Protein AF-A0A6P6Y2E6-F1 (afdb_monomer_lite)

InterPro domains:
  IPR012674 Calycin [G3DSA:2.40.128.20] (79-135)
  IPR012674 Calycin [SSF50814] (82-135)

Sequence (135 aa):
MASSKLKTFSFILYGVVTFLLLCAVLVLIFKDDKSNCPKPKLSSAELSNLLEENVINDTLTVSSSEPIGNNKNPSEPVKDYNFVGEYELVSSDNFDEFLTELGIGYFTRLAATAASSRYYITKDGDSYTLKTVST

Secondary structure (DSSP, 8-state):
--HHHHHHHHHHHHHHHHHHHHHHHHHHHH---TT-----S--HHHHHHHHHSS-SS------S---------S-S--------EEEE----SSHHHHHHHTT--HHHHHHHHH--EEEEEEEETTEEEEEEEE-

pLDDT: mean 72.94, std 20.26, range [30.53, 97.38]

Radius of gyration: 27.03 Å; chains: 1; bounding box: 39×45×93 Å

Foldseek 3Di:
DPPPVVVVVVVVVVVVVVVVVVVVVVCVVVPDDPPDQPPQPPDPVVVVVVVVVPPPDDDPDPDPDDDDDDDDDDDDPPDDDDPADKDWCPDDPCQLVVCVSSVNDPVVSVVVRPWIKMWGWDDDPPDIDIDIDID

Structure (mmCIF, N/CA/C/O backbone):
data_AF-A0A6P6Y2E6-F1
#
_entry.id   AF-A0A6P6Y2E6-F1
#
loop_
_atom_site.group_PDB
_atom_site.id
_atom_site.type_symbol
_atom_site.label_atom_id
_atom_site.label_alt_id
_atom_site.label_comp_id
_atom_site.label_asym_id
_atom_site.label_entity_id
_atom_site.label_seq_id
_atom_site.pdbx_PDB_ins_code
_atom_site.Cartn_x
_atom_site.Cartn_y
_atom_site.Cartn_z
_atom_site.occupancy
_atom_site.B_iso_or_equiv
_atom_site.auth_seq_id
_atom_site.auth_comp_id
_atom_site.auth_asym_id
_atom_site.auth_atom_id
_atom_site.pdbx_PDB_model_num
ATOM 1 N N . MET A 1 1 ? -8.295 -22.455 54.206 1.00 53.97 1 MET A N 1
ATOM 2 C CA . MET A 1 1 ? -7.562 -22.292 52.926 1.00 53.97 1 MET A CA 1
ATOM 3 C C . MET A 1 1 ? -8.479 -22.549 51.714 1.00 53.97 1 MET A C 1
ATOM 5 O O . MET A 1 1 ? -8.199 -23.434 50.923 1.00 53.97 1 MET A O 1
ATOM 9 N N . ALA A 1 2 ? -9.582 -21.802 51.549 1.00 58.66 2 ALA A N 1
ATOM 10 C CA . ALA A 1 2 ? -10.562 -22.055 50.470 1.00 58.66 2 ALA A CA 1
ATOM 11 C C . ALA A 1 2 ? -10.892 -20.823 49.596 1.00 58.66 2 ALA A C 1
ATOM 13 O O . ALA A 1 2 ? -11.544 -20.950 48.568 1.00 58.66 2 ALA A O 1
ATOM 14 N N . SER A 1 3 ? -10.421 -19.626 49.966 1.00 60.75 3 SER A N 1
ATOM 15 C CA . SER A 1 3 ? -10.824 -18.365 49.318 1.00 60.75 3 SER A CA 1
ATOM 16 C C . SER A 1 3 ? -10.003 -17.999 48.067 1.00 60.75 3 SER A C 1
ATOM 18 O O . SER A 1 3 ? -10.517 -17.338 47.166 1.00 60.75 3 SER A O 1
ATOM 20 N N . SER A 1 4 ? -8.748 -18.450 47.958 1.00 60.00 4 SER A N 1
ATOM 21 C CA . SER A 1 4 ? -7.866 -18.070 46.841 1.00 60.00 4 SER A CA 1
ATOM 22 C C . SER A 1 4 ? -8.226 -18.759 45.521 1.00 60.00 4 SER A C 1
ATOM 24 O O . SER A 1 4 ? -8.182 -18.123 44.473 1.00 60.00 4 SER A O 1
ATOM 26 N N . LYS A 1 5 ? -8.656 -20.028 45.564 1.00 58.94 5 LYS A N 1
ATOM 27 C CA . LYS A 1 5 ? -9.009 -20.812 44.365 1.00 58.94 5 LYS A CA 1
ATOM 28 C C . LYS A 1 5 ? -10.236 -20.259 43.630 1.00 58.94 5 LYS A C 1
ATOM 30 O O . LYS A 1 5 ? -10.275 -20.310 42.405 1.00 58.94 5 LYS A O 1
ATOM 35 N N . LEU A 1 6 ? -11.192 -19.675 44.357 1.00 59.44 6 LEU A N 1
ATOM 36 C CA . LEU A 1 6 ? -12.414 -19.109 43.778 1.00 59.44 6 LEU A CA 1
ATOM 37 C C . LEU A 1 6 ? -12.157 -17.772 43.058 1.00 59.44 6 LEU A C 1
ATOM 39 O O . LEU A 1 6 ? -12.732 -17.519 42.002 1.00 59.44 6 LEU A O 1
ATOM 43 N N . LYS A 1 7 ? -11.236 -16.943 43.579 1.00 64.81 7 LYS A N 1
ATOM 44 C CA . LYS A 1 7 ? -10.819 -15.700 42.906 1.00 64.81 7 LYS A CA 1
ATOM 45 C C . LYS A 1 7 ? -10.082 -15.996 41.602 1.00 64.81 7 LYS A C 1
ATOM 47 O O . LYS A 1 7 ? -10.410 -15.402 40.583 1.00 64.81 7 LYS A O 1
ATOM 52 N N . THR A 1 8 ? -9.154 -16.953 41.605 1.00 66.19 8 THR A N 1
ATOM 53 C CA . THR A 1 8 ? -8.418 -17.346 40.392 1.00 66.19 8 THR A CA 1
ATOM 54 C C . THR A 1 8 ? -9.349 -17.889 39.304 1.00 66.19 8 THR A C 1
ATOM 56 O O . THR A 1 8 ? -9.188 -17.527 38.144 1.00 66.19 8 THR A O 1
ATOM 59 N N . PHE A 1 9 ? -10.368 -18.675 39.667 1.00 65.88 9 PHE A N 1
ATOM 60 C CA . PHE A 1 9 ? -11.377 -19.149 38.712 1.00 65.88 9 PHE A CA 1
ATOM 61 C C . PHE A 1 9 ? -12.204 -18.012 38.101 1.00 65.88 9 PHE A C 1
ATOM 63 O O . PHE A 1 9 ? -12.460 -18.029 36.902 1.00 65.88 9 PHE A O 1
ATOM 70 N N . SER A 1 10 ? -12.574 -17.006 38.900 1.00 73.19 10 SER A N 1
ATOM 71 C CA . SER A 1 10 ? -13.307 -15.834 38.409 1.00 73.19 10 SER A CA 1
ATOM 72 C C . SER A 1 10 ? -12.472 -14.994 37.436 1.00 73.19 10 SER A C 1
ATOM 74 O O . SER A 1 10 ? -12.968 -14.624 36.377 1.00 73.19 10 SER A O 1
ATOM 76 N N . PHE A 1 11 ? -11.184 -14.766 37.728 1.00 74.88 11 PHE A N 1
ATOM 77 C CA . PHE A 1 11 ? -10.279 -14.043 36.822 1.00 74.88 11 PHE A CA 1
ATOM 78 C C . PHE A 1 11 ? -10.055 -14.779 35.499 1.00 74.88 11 PHE A C 1
ATOM 80 O O . PHE A 1 11 ? -10.044 -14.147 34.445 1.00 74.88 11 PHE A O 1
ATOM 87 N N . ILE A 1 12 ? -9.909 -16.105 35.543 1.00 79.12 12 ILE A N 1
ATOM 88 C CA . ILE A 1 12 ? -9.757 -16.922 34.334 1.00 79.12 12 ILE A CA 1
ATOM 89 C C . ILE A 1 12 ? -11.054 -16.906 33.522 1.00 79.12 12 ILE A C 1
ATOM 91 O O . ILE A 1 12 ? -11.007 -16.711 32.313 1.00 79.12 12 ILE A O 1
ATOM 95 N N . LEU A 1 13 ? -12.214 -17.047 34.170 1.00 80.94 13 LEU A N 1
ATOM 96 C CA . LEU A 1 13 ? -13.502 -17.032 33.479 1.00 80.94 13 LEU A CA 1
ATOM 97 C C . LEU A 1 13 ? -13.788 -15.665 32.846 1.00 80.94 13 LEU A C 1
ATOM 99 O O . LEU A 1 13 ? -14.154 -15.610 31.677 1.00 80.94 13 LEU A O 1
ATOM 103 N N . TYR A 1 14 ? -13.552 -14.567 33.572 1.00 83.19 14 TYR A N 1
ATOM 104 C CA . TYR A 1 14 ? -13.679 -13.219 33.016 1.00 83.19 14 TYR A CA 1
ATOM 105 C C . TYR A 1 14 ? -12.699 -12.989 31.870 1.00 83.19 14 TYR A C 1
ATOM 107 O O . TYR A 1 14 ? -13.117 -12.475 30.844 1.00 83.19 14 TYR A O 1
ATOM 115 N N . GLY A 1 15 ? -11.436 -13.398 32.017 1.00 85.19 15 GLY A N 1
ATOM 116 C CA . GLY A 1 15 ? -10.417 -13.241 30.978 1.00 85.19 15 GLY A CA 1
ATOM 117 C C . GLY A 1 15 ? -10.737 -14.018 29.702 1.00 85.19 15 GLY A C 1
ATOM 118 O O . GLY A 1 15 ? -10.587 -13.492 28.604 1.00 85.19 15 GLY A O 1
ATOM 119 N N . VAL A 1 16 ? -11.229 -15.253 29.829 1.00 86.56 16 VAL A N 1
ATOM 120 C CA . VAL A 1 16 ? -11.636 -16.057 28.669 1.00 86.56 16 VAL A CA 1
ATOM 121 C C . VAL A 1 16 ? -12.872 -15.454 28.010 1.00 86.56 16 VAL A C 1
ATOM 123 O O . VAL A 1 16 ? -12.894 -15.333 26.791 1.00 86.56 16 VAL A O 1
ATOM 126 N N . VAL A 1 17 ? -13.872 -15.024 28.786 1.00 87.56 17 VAL A N 1
ATOM 127 C CA . VAL A 1 17 ? -15.104 -14.421 28.251 1.00 87.56 17 VAL A CA 1
ATOM 128 C C . VAL A 1 17 ? -14.825 -13.080 27.574 1.00 87.56 17 VAL A C 1
ATOM 130 O O . VAL A 1 17 ? -15.345 -12.844 26.487 1.00 87.56 17 VAL A O 1
ATOM 133 N N . THR A 1 18 ? -13.987 -12.218 28.155 1.00 84.94 18 THR A N 1
ATOM 134 C CA . THR A 1 18 ? -13.620 -10.933 27.542 1.00 84.94 18 THR A CA 1
ATOM 135 C C . THR A 1 18 ? -12.778 -11.120 26.289 1.00 84.94 18 THR A C 1
ATOM 137 O O . THR A 1 18 ? -13.015 -10.423 25.307 1.00 84.94 18 THR A O 1
ATOM 140 N N . PHE A 1 19 ? -11.852 -12.082 26.275 1.00 86.12 19 PHE A N 1
ATOM 141 C CA . PHE A 1 19 ? -11.080 -12.414 25.079 1.00 86.12 19 PHE A CA 1
ATOM 142 C C . PHE A 1 19 ? -11.979 -12.960 23.957 1.00 86.12 19 PHE A C 1
ATOM 144 O O . PHE A 1 19 ? -11.870 -12.519 22.816 1.00 86.12 19 PHE A O 1
ATOM 151 N N . LEU A 1 20 ? -12.931 -13.843 24.282 1.00 84.75 20 LEU A N 1
ATOM 152 C CA . LEU A 1 20 ? -13.911 -14.369 23.322 1.00 84.75 20 LEU A CA 1
ATOM 153 C C . LEU A 1 20 ? -14.812 -13.264 22.754 1.00 84.75 20 LEU A C 1
ATOM 155 O O . LEU A 1 20 ? -15.063 -13.234 21.550 1.00 84.75 20 LEU A O 1
ATOM 159 N N . LEU A 1 21 ? -15.262 -12.335 23.603 1.00 84.81 21 LEU A N 1
ATOM 160 C CA . LEU A 1 21 ? -16.055 -11.175 23.190 1.00 84.81 21 LEU A CA 1
ATOM 161 C C . LEU A 1 21 ? -15.252 -10.225 22.301 1.00 84.81 21 LEU A C 1
ATOM 163 O O . LEU A 1 21 ? -15.764 -9.784 21.278 1.00 84.81 21 LEU A O 1
ATOM 167 N N . LEU A 1 22 ? -13.992 -9.952 22.645 1.00 87.06 22 LEU A N 1
ATOM 168 C CA . LEU A 1 22 ? -13.103 -9.126 21.830 1.00 87.06 22 LEU A CA 1
ATOM 169 C C . LEU A 1 22 ? -12.885 -9.756 20.449 1.00 87.06 22 LEU A C 1
ATOM 171 O O . LEU A 1 22 ? -13.028 -9.074 19.438 1.00 87.06 22 LEU A O 1
ATOM 175 N N . CYS A 1 23 ? -12.611 -11.062 20.389 1.00 81.44 23 CYS A N 1
ATOM 176 C CA . CYS A 1 23 ? -12.477 -11.785 19.126 1.00 81.44 23 CYS A CA 1
ATOM 177 C C . CYS A 1 23 ? -13.772 -11.757 18.305 1.00 81.44 23 CYS A C 1
ATOM 179 O O . CYS A 1 23 ? -13.713 -11.524 17.101 1.00 81.44 23 CYS A O 1
ATOM 181 N N . ALA A 1 24 ? -14.938 -11.951 18.930 1.00 83.19 24 ALA A N 1
ATOM 182 C CA . ALA A 1 24 ? -16.224 -11.870 18.240 1.00 83.19 24 ALA A CA 1
ATOM 183 C C . ALA A 1 24 ? -16.481 -10.463 17.675 1.00 83.19 24 ALA A C 1
ATOM 185 O O . ALA A 1 24 ? -16.905 -10.339 16.530 1.00 83.19 24 ALA A O 1
ATOM 186 N N . VAL A 1 25 ? -16.164 -9.410 18.434 1.00 82.75 25 VAL A N 1
ATOM 187 C CA . VAL A 1 25 ? -16.275 -8.015 17.981 1.00 82.75 25 VAL A CA 1
ATOM 188 C C . VAL A 1 25 ? -15.319 -7.736 16.820 1.00 82.75 25 VAL A C 1
ATOM 190 O O . VAL A 1 25 ? -15.749 -7.171 15.822 1.00 82.75 25 VAL A O 1
ATOM 193 N N . LEU A 1 26 ? -14.066 -8.198 16.879 1.00 77.44 26 LEU A N 1
ATOM 194 C CA . LEU A 1 26 ? -13.123 -8.062 15.763 1.00 77.44 26 LEU A CA 1
ATOM 195 C C . LEU A 1 26 ? -13.613 -8.799 14.509 1.00 77.44 26 LEU A C 1
ATOM 197 O O . LEU A 1 26 ? -13.580 -8.236 13.420 1.00 77.44 26 LEU A O 1
ATOM 201 N N . VAL A 1 27 ? -14.128 -10.025 14.645 1.00 74.81 27 VAL A N 1
ATOM 202 C CA . VAL A 1 27 ? -14.697 -10.779 13.514 1.00 74.81 27 VAL A CA 1
ATOM 203 C C . VAL A 1 27 ? -15.922 -10.078 12.929 1.00 74.81 27 VAL A C 1
ATOM 205 O O . VAL A 1 27 ? -16.116 -10.136 11.721 1.00 74.81 27 VAL A O 1
ATOM 208 N N . LEU A 1 28 ? -16.742 -9.412 13.745 1.00 70.81 28 LEU A N 1
ATOM 209 C CA . LEU A 1 28 ? -17.875 -8.624 13.257 1.00 70.81 28 LEU A CA 1
ATOM 210 C C . LEU A 1 28 ? -17.426 -7.330 12.563 1.00 70.81 28 LEU A C 1
ATOM 212 O O . LEU A 1 28 ? -18.013 -6.983 11.549 1.00 70.81 28 LEU A O 1
ATOM 216 N N . ILE A 1 29 ? -16.366 -6.671 13.046 1.00 69.88 29 ILE A N 1
ATOM 217 C CA . ILE A 1 29 ? -15.796 -5.457 12.431 1.00 69.88 29 ILE A CA 1
ATOM 218 C C . ILE A 1 29 ? -15.111 -5.766 11.090 1.00 69.88 29 ILE A C 1
ATOM 220 O O . ILE A 1 29 ? -15.229 -4.996 10.145 1.00 69.88 29 ILE A O 1
ATOM 224 N N . PHE A 1 30 ? -14.385 -6.884 10.985 1.00 64.44 30 PHE A N 1
ATOM 225 C CA . PHE A 1 30 ? -13.694 -7.265 9.745 1.00 64.44 30 PHE A CA 1
ATOM 226 C C . PHE A 1 30 ? -14.584 -8.010 8.748 1.00 64.44 30 PHE A C 1
ATOM 228 O O . PHE A 1 30 ? -14.180 -8.210 7.602 1.00 64.44 30 PHE A O 1
ATOM 235 N N . LYS A 1 31 ? -15.788 -8.425 9.155 1.00 61.94 31 LYS A N 1
ATOM 236 C CA . LYS A 1 31 ? -16.774 -9.050 8.268 1.00 61.94 31 LYS A CA 1
ATOM 237 C C . LYS A 1 31 ? -17.707 -8.003 7.671 1.00 61.94 31 LYS A C 1
ATOM 239 O O . LYS A 1 31 ? -18.920 -8.180 7.664 1.00 61.94 31 LYS A O 1
ATOM 244 N N . ASP A 1 32 ? -17.096 -6.940 7.167 1.00 56.19 32 ASP A N 1
ATOM 245 C CA . ASP A 1 32 ? -17.762 -5.932 6.365 1.00 56.19 32 ASP A CA 1
ATOM 246 C C . ASP A 1 32 ? -17.454 -6.118 4.875 1.00 56.19 32 ASP A C 1
ATOM 248 O O . ASP A 1 32 ? -16.473 -6.736 4.451 1.00 56.19 32 ASP A O 1
ATOM 252 N N . ASP A 1 33 ? -18.416 -5.651 4.102 1.00 52.28 33 ASP A N 1
ATOM 253 C CA . ASP A 1 33 ? -18.923 -6.230 2.872 1.00 52.28 33 ASP A CA 1
ATOM 254 C C . ASP A 1 33 ? -17.974 -6.146 1.659 1.00 52.28 33 ASP A C 1
ATOM 256 O O . ASP A 1 33 ? -17.570 -5.071 1.218 1.00 52.28 33 ASP A O 1
ATOM 260 N N . LYS A 1 34 ? -17.711 -7.291 1.012 1.00 49.12 34 LYS A N 1
ATOM 261 C CA . LYS A 1 34 ? -17.107 -7.355 -0.337 1.00 49.12 34 LYS A CA 1
ATOM 262 C C . LYS A 1 34 ? -18.009 -6.720 -1.415 1.00 49.12 34 LYS A C 1
ATOM 264 O O . LYS A 1 34 ? -17.578 -6.631 -2.563 1.00 49.12 34 LYS A O 1
ATOM 269 N N . SER A 1 35 ? -19.251 -6.336 -1.097 1.00 51.31 35 SER A N 1
ATOM 270 C CA . SER A 1 35 ? -20.255 -5.919 -2.087 1.00 51.31 35 SER A CA 1
ATOM 271 C C . SER A 1 35 ? -20.368 -4.414 -2.330 1.00 51.31 35 SER A C 1
ATOM 273 O O . SER A 1 35 ? -21.024 -4.021 -3.296 1.00 51.31 35 SER A O 1
ATOM 275 N N . ASN A 1 36 ? -19.709 -3.564 -1.541 1.00 52.28 36 ASN A N 1
ATOM 276 C CA . ASN A 1 36 ? -19.755 -2.123 -1.771 1.00 52.28 36 ASN A CA 1
ATOM 277 C C . ASN A 1 36 ? -18.348 -1.543 -1.837 1.00 52.28 36 ASN A C 1
ATOM 279 O O . ASN A 1 36 ? -17.915 -0.823 -0.946 1.00 52.28 36 ASN A O 1
ATOM 283 N N . CYS A 1 37 ? -17.628 -1.854 -2.920 1.00 49.16 37 CYS A N 1
ATOM 284 C CA . CYS A 1 37 ? -16.603 -0.935 -3.396 1.00 49.16 37 CYS A CA 1
ATOM 285 C C . CYS A 1 37 ? -17.325 0.384 -3.692 1.00 49.16 37 CYS A C 1
ATOM 287 O O . CYS A 1 37 ? -18.125 0.412 -4.639 1.00 49.16 37 CYS A O 1
ATOM 289 N N . PRO A 1 38 ? -17.092 1.464 -2.926 1.00 53.94 38 PRO A N 1
ATOM 290 C CA . PRO A 1 38 ? -17.576 2.763 -3.332 1.00 53.94 38 PRO A CA 1
ATOM 291 C C . PRO A 1 38 ? -16.885 3.022 -4.664 1.00 53.94 38 PRO A C 1
ATOM 293 O O . PRO A 1 38 ? -15.659 3.093 -4.746 1.00 53.94 38 PRO A O 1
ATOM 296 N N . LYS A 1 39 ? -17.668 3.043 -5.745 1.00 54.50 39 LYS A N 1
ATOM 297 C CA . LYS A 1 39 ? -17.150 3.482 -7.037 1.00 54.50 39 LYS A CA 1
ATOM 298 C C . LYS A 1 39 ? -16.571 4.866 -6.765 1.00 54.50 39 LYS A C 1
ATOM 300 O O . LYS A 1 39 ? -17.315 5.676 -6.196 1.00 54.50 39 LYS A O 1
ATOM 305 N N . PRO A 1 40 ? -15.290 5.124 -7.079 1.00 48.28 40 PRO A N 1
ATOM 306 C CA . PRO A 1 40 ? -14.718 6.439 -6.868 1.00 48.28 40 PRO A CA 1
ATOM 307 C C . PRO A 1 40 ? -15.700 7.455 -7.448 1.00 48.28 40 PRO A C 1
ATOM 309 O O . PRO A 1 40 ? -16.088 7.359 -8.612 1.00 48.28 40 PRO A O 1
ATOM 312 N N . LYS A 1 41 ? -16.160 8.392 -6.612 1.00 47.28 41 LYS A N 1
ATOM 313 C CA . LYS A 1 41 ? -16.975 9.529 -7.062 1.00 47.28 41 LYS A CA 1
ATOM 314 C C . LYS A 1 41 ? -16.161 10.505 -7.911 1.00 47.28 41 LYS A C 1
ATOM 316 O O . LYS A 1 41 ? -16.665 11.561 -8.257 1.00 47.28 41 LYS A O 1
ATOM 321 N N . LEU A 1 42 ? -14.945 10.128 -8.295 1.00 49.09 42 LEU A N 1
ATOM 322 C CA . LEU A 1 42 ? -14.253 10.730 -9.407 1.00 49.09 42 LEU A CA 1
ATOM 323 C C . LEU A 1 42 ? -14.894 10.194 -10.685 1.00 49.09 42 LEU A C 1
ATOM 325 O O . LEU A 1 42 ? -14.513 9.159 -11.238 1.00 49.09 42 LEU A O 1
ATOM 329 N N . SER A 1 43 ? -15.958 10.890 -11.087 1.00 40.69 43 SER A N 1
ATOM 330 C CA . SER A 1 43 ? -16.524 10.798 -12.422 1.00 40.69 43 SER A CA 1
ATOM 331 C C . SER A 1 43 ? -15.367 10.728 -13.408 1.00 40.69 43 SER A C 1
ATOM 333 O O . SER A 1 43 ? -14.473 11.571 -13.380 1.00 40.69 43 SER A O 1
ATOM 335 N N . SER A 1 44 ? -15.380 9.749 -14.306 1.00 47.56 44 SER A N 1
ATOM 336 C CA . SER A 1 44 ? -14.426 9.681 -15.416 1.00 47.56 44 SER A CA 1
ATOM 337 C C . SER A 1 44 ? -14.396 10.984 -16.241 1.00 47.56 44 SER A C 1
ATOM 339 O O . SER A 1 44 ? -13.465 11.186 -17.009 1.00 47.56 44 SER A O 1
ATOM 341 N N . ALA A 1 45 ? -15.383 11.873 -16.048 1.00 50.19 45 ALA A N 1
ATOM 342 C CA . ALA A 1 45 ? -15.440 13.217 -16.607 1.00 50.19 45 ALA A CA 1
ATOM 343 C C . ALA A 1 45 ? -14.590 14.280 -15.866 1.00 50.19 45 ALA A C 1
ATOM 345 O O . ALA A 1 45 ? -14.295 15.318 -16.446 1.00 50.19 45 ALA A O 1
ATOM 346 N N . GLU A 1 46 ? -14.169 14.068 -14.614 1.00 48.41 46 GLU A N 1
ATOM 347 C CA . GLU A 1 46 ? -13.241 14.992 -13.931 1.00 48.41 46 GLU A CA 1
ATOM 348 C C . GLU A 1 46 ? -11.780 14.728 -14.310 1.00 48.41 46 GLU A C 1
ATOM 350 O O . GLU A 1 46 ? -10.983 15.661 -14.329 1.00 48.41 46 GLU A O 1
ATOM 355 N N . LEU A 1 47 ? -11.435 13.505 -14.737 1.00 51.41 47 LEU A N 1
ATOM 356 C CA . LEU A 1 47 ? -10.132 13.247 -15.362 1.00 51.41 47 LEU A CA 1
ATOM 357 C C . LEU A 1 47 ? -10.006 13.922 -16.732 1.00 51.41 47 LEU A C 1
ATOM 359 O O . LEU A 1 47 ? -8.925 14.393 -17.062 1.00 51.41 47 LEU A O 1
ATOM 363 N N . SER A 1 48 ? -11.090 14.030 -17.510 1.00 49.44 48 SER A N 1
ATOM 364 C CA . SER A 1 48 ? -11.070 14.821 -18.748 1.00 49.44 48 SER A CA 1
ATOM 365 C C . SER A 1 48 ? -10.984 16.324 -18.477 1.00 49.44 48 SER A C 1
ATOM 367 O O . SER A 1 48 ? -10.290 17.017 -19.208 1.00 49.44 48 SER A O 1
ATOM 369 N N . ASN A 1 49 ? -11.587 16.821 -17.392 1.00 55.22 49 ASN A N 1
ATOM 370 C CA . ASN A 1 49 ? -11.555 18.254 -17.075 1.00 55.22 49 ASN A CA 1
ATOM 371 C C . ASN A 1 49 ? -10.238 18.706 -16.412 1.00 55.22 49 ASN A C 1
ATOM 373 O O . ASN A 1 49 ? -9.830 19.845 -16.614 1.00 55.22 49 ASN A O 1
ATOM 377 N N . LEU A 1 50 ? -9.526 17.829 -15.688 1.00 46.75 50 LEU A N 1
ATOM 378 C CA . LEU A 1 50 ? -8.146 18.104 -15.245 1.00 46.75 50 LEU A CA 1
ATOM 379 C C . LEU A 1 50 ? -7.095 17.841 -16.334 1.00 46.75 50 LEU A C 1
ATOM 381 O O . LEU A 1 50 ? -5.968 18.319 -16.224 1.00 46.75 50 LEU A O 1
ATOM 385 N N . LEU A 1 51 ? -7.459 17.116 -17.395 1.00 50.69 51 LEU A N 1
ATOM 386 C CA . LEU A 1 51 ? -6.677 17.065 -18.628 1.00 50.69 51 LEU A CA 1
ATOM 387 C C . LEU A 1 51 ? -6.941 18.280 -19.531 1.00 50.69 51 LEU A C 1
ATOM 389 O O . LEU A 1 51 ? -6.061 18.612 -20.314 1.00 50.69 51 LEU A O 1
ATOM 393 N N . GLU A 1 52 ? -8.078 18.977 -19.404 1.00 50.59 52 GLU A N 1
ATOM 394 C CA . GLU A 1 52 ? -8.422 20.138 -20.244 1.00 50.59 52 GLU A CA 1
ATOM 395 C C . GLU A 1 52 ? -7.898 21.500 -19.754 1.00 50.59 52 GLU A C 1
ATOM 397 O O . GLU A 1 52 ? -7.782 22.405 -20.578 1.00 50.59 52 GLU A O 1
ATOM 402 N N . GLU A 1 53 ? -7.466 21.659 -18.494 1.00 40.91 53 GLU A N 1
ATOM 403 C CA . GLU A 1 53 ? -6.746 22.883 -18.071 1.00 40.91 53 GLU A CA 1
ATOM 404 C C . GLU A 1 53 ? -5.214 22.802 -18.245 1.00 40.91 53 GLU A C 1
ATOM 406 O O . GLU A 1 53 ? -4.511 23.783 -18.019 1.00 40.91 53 GLU A O 1
ATOM 411 N N . ASN A 1 54 ? -4.692 21.667 -18.730 1.00 44.12 54 ASN A N 1
ATOM 412 C CA . ASN A 1 54 ? -3.289 21.522 -19.140 1.00 44.1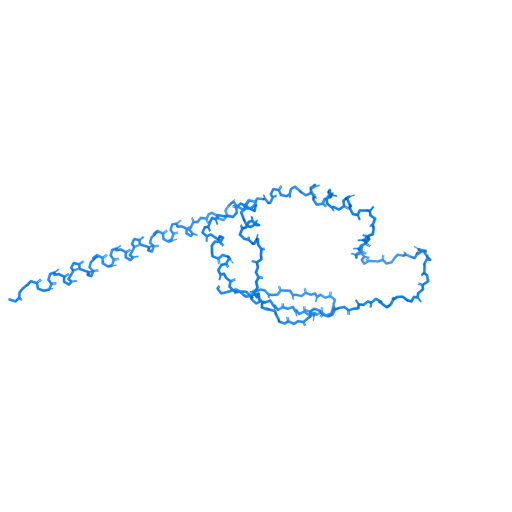2 54 ASN A CA 1
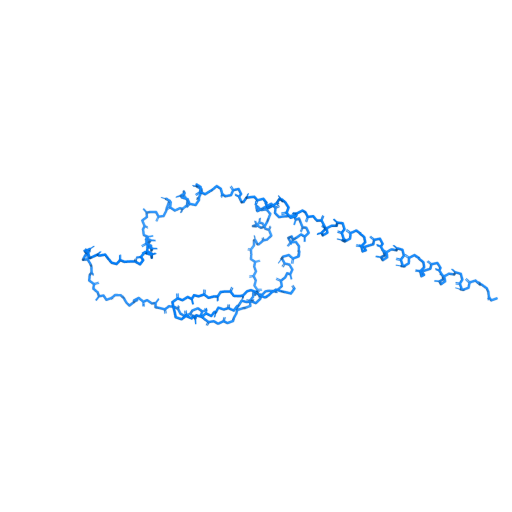ATOM 413 C C . ASN A 1 54 ? -3.124 21.132 -20.621 1.00 44.12 54 ASN A C 1
ATOM 415 O O . ASN A 1 54 ? -2.048 20.701 -21.036 1.00 44.12 54 ASN A O 1
ATOM 419 N N . VAL A 1 55 ? -4.138 21.375 -21.467 1.00 42.03 55 VAL A N 1
ATOM 420 C CA . VAL A 1 55 ? -3.978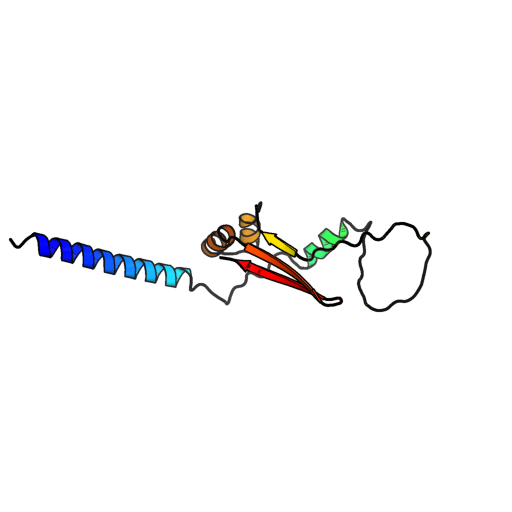 21.387 -22.937 1.00 42.03 55 VAL A CA 1
ATOM 421 C C . VAL A 1 55 ? -3.258 22.666 -23.357 1.00 42.03 55 VAL A C 1
ATOM 423 O O . VAL A 1 55 ? -3.798 23.495 -24.075 1.00 42.03 55 VAL A O 1
ATOM 426 N N . ILE A 1 56 ? -2.021 22.826 -22.904 1.00 46.47 56 ILE A N 1
ATOM 427 C CA . ILE A 1 56 ? -0.890 23.028 -23.798 1.00 46.47 56 ILE A CA 1
ATOM 428 C C . ILE A 1 56 ? 0.265 22.293 -23.104 1.00 46.47 56 ILE A C 1
ATOM 430 O O . ILE A 1 56 ? 0.672 22.698 -22.020 1.00 46.47 56 ILE A O 1
ATOM 434 N N . ASN A 1 57 ? 0.784 21.251 -23.762 1.00 48.09 57 ASN A N 1
ATOM 435 C CA . ASN A 1 57 ? 2.019 20.496 -23.483 1.00 48.09 57 ASN A CA 1
ATOM 436 C C . ASN A 1 57 ? 1.812 19.085 -22.886 1.00 48.09 57 ASN A C 1
ATOM 438 O O . ASN A 1 57 ? 1.383 18.917 -21.754 1.00 48.09 57 ASN A O 1
ATOM 442 N N . ASP A 1 58 ? 2.243 18.097 -23.678 1.00 35.50 58 ASP A N 1
ATOM 443 C CA . ASP A 1 58 ? 2.501 16.686 -23.348 1.00 35.50 58 ASP A CA 1
ATOM 444 C C . ASP A 1 58 ? 1.371 15.661 -23.527 1.00 35.50 58 ASP A C 1
ATOM 446 O O . ASP A 1 58 ? 1.002 14.879 -22.653 1.00 35.50 58 ASP A O 1
ATOM 450 N N . THR A 1 59 ? 0.933 15.556 -24.782 1.00 34.50 59 THR A N 1
ATOM 451 C CA . THR A 1 59 ? 0.369 14.331 -25.359 1.00 34.50 59 THR A CA 1
ATOM 452 C C . THR A 1 59 ? 1.460 13.253 -25.490 1.00 34.50 59 THR A C 1
ATOM 454 O O . THR A 1 59 ? 2.239 13.271 -26.441 1.00 34.50 59 THR A O 1
ATOM 457 N N . LEU A 1 60 ? 1.497 12.275 -24.578 1.00 39.00 60 LEU A N 1
ATOM 458 C CA . LEU A 1 60 ? 2.248 11.017 -24.736 1.00 39.00 60 LEU A CA 1
ATOM 459 C C . LEU A 1 60 ? 1.282 9.898 -25.155 1.00 39.00 60 LEU A C 1
ATOM 461 O O . LEU A 1 60 ? 0.838 9.068 -24.364 1.00 39.00 60 LEU A O 1
ATOM 465 N N . THR A 1 61 ? 0.926 9.889 -26.439 1.00 30.53 61 THR A N 1
ATOM 466 C CA . THR A 1 61 ? 0.259 8.755 -27.084 1.00 30.53 61 THR A CA 1
ATOM 467 C C . THR A 1 61 ? 1.280 7.648 -27.321 1.00 30.53 61 THR A C 1
ATOM 469 O O . THR A 1 61 ? 1.962 7.637 -28.345 1.00 30.53 61 THR A O 1
ATOM 472 N N . VAL A 1 62 ? 1.375 6.681 -26.409 1.00 40.03 62 VAL A N 1
ATOM 473 C CA . VAL A 1 62 ? 1.949 5.372 -26.746 1.00 40.03 62 VAL A CA 1
ATOM 474 C C . VAL A 1 62 ? 0.844 4.560 -27.417 1.00 40.03 62 VAL A C 1
ATOM 476 O O . VAL A 1 62 ? 0.093 3.827 -26.782 1.00 40.03 62 VAL A O 1
ATOM 479 N N . SER A 1 63 ? 0.702 4.755 -28.725 1.00 34.97 63 SER A N 1
ATOM 480 C CA . SER A 1 63 ? 0.069 3.791 -29.618 1.00 34.97 63 SER A CA 1
ATOM 481 C C . SER A 1 63 ? 1.165 3.239 -30.508 1.00 34.97 63 SER A C 1
ATOM 483 O O . SER A 1 63 ? 1.782 3.952 -31.295 1.00 34.97 63 SER A O 1
ATOM 485 N N . SER A 1 64 ? 1.433 1.957 -30.323 1.00 51.19 64 SER A N 1
ATOM 486 C CA . SER A 1 64 ? 2.249 1.138 -31.200 1.00 51.19 64 SER A CA 1
ATOM 487 C C . SER A 1 64 ? 1.682 1.161 -32.623 1.00 51.19 64 SER A C 1
ATOM 489 O O . SER A 1 64 ? 0.786 0.381 -32.928 1.00 51.19 64 SER A O 1
ATOM 491 N N . SER A 1 65 ? 2.182 2.072 -33.455 1.00 44.16 65 SER A N 1
ATOM 492 C CA . SER A 1 65 ? 2.380 1.955 -34.909 1.00 44.16 65 SER A CA 1
ATOM 493 C C . SER A 1 65 ? 2.611 3.358 -35.475 1.00 44.16 65 SER A C 1
ATOM 495 O O . SER A 1 65 ? 1.702 4.187 -35.448 1.00 44.16 65 SER A O 1
ATOM 497 N N . GLU A 1 66 ? 3.812 3.625 -35.987 1.00 44.69 66 GLU A N 1
ATOM 498 C CA . GLU A 1 66 ? 4.118 4.843 -36.753 1.00 44.69 66 GLU A CA 1
ATOM 499 C C . GLU A 1 66 ? 3.133 5.022 -37.934 1.00 44.69 66 GLU A C 1
ATOM 501 O O . GLU A 1 66 ? 2.705 4.028 -38.532 1.00 44.69 66 GLU A O 1
ATOM 506 N N . PRO A 1 67 ? 2.785 6.270 -38.312 1.00 43.19 67 PRO A N 1
ATOM 507 C CA . PRO A 1 67 ? 3.454 6.854 -39.476 1.00 43.19 67 PRO A CA 1
ATOM 508 C C . PRO A 1 67 ? 3.818 8.353 -39.356 1.00 43.19 67 PRO A C 1
ATOM 510 O O . PRO A 1 67 ? 3.346 9.101 -38.508 1.00 43.19 67 PRO A O 1
ATOM 513 N N . ILE A 1 68 ? 4.707 8.728 -40.275 1.00 44.75 68 ILE A N 1
ATOM 514 C CA . ILE A 1 68 ? 5.573 9.909 -40.430 1.00 44.75 68 ILE A CA 1
ATOM 515 C C . ILE A 1 68 ? 4.875 11.281 -40.578 1.00 44.75 68 ILE A C 1
ATOM 517 O O . ILE A 1 68 ? 3.932 11.424 -41.352 1.00 44.75 68 ILE A O 1
ATOM 521 N N . GLY A 1 69 ? 5.506 12.309 -39.978 1.00 39.22 69 GLY A N 1
ATOM 522 C CA . GLY A 1 69 ? 5.400 13.751 -40.294 1.00 39.22 69 GLY A CA 1
ATOM 523 C C . GLY A 1 69 ? 5.047 14.599 -39.053 1.00 39.22 69 GLY A C 1
ATOM 524 O O . GLY A 1 69 ? 4.114 14.258 -38.348 1.00 39.22 69 GLY A O 1
ATOM 525 N N . ASN A 1 70 ? 5.682 15.720 -38.672 1.00 46.28 70 ASN A N 1
ATOM 526 C CA . ASN A 1 70 ? 6.469 16.707 -39.411 1.00 46.28 70 ASN A CA 1
ATOM 527 C C . ASN A 1 70 ? 7.403 17.482 -38.425 1.00 46.28 70 ASN A C 1
ATOM 529 O O . ASN A 1 70 ? 6.945 17.993 -37.408 1.00 46.28 70 ASN A O 1
ATOM 533 N N . ASN A 1 71 ? 8.696 17.599 -38.762 1.00 63.06 71 ASN A N 1
ATOM 534 C CA . ASN A 1 71 ? 9.680 18.649 -38.405 1.00 63.06 71 ASN A CA 1
ATOM 535 C C . ASN A 1 71 ? 9.693 19.332 -37.006 1.00 63.06 71 ASN A C 1
ATOM 537 O O . ASN A 1 71 ? 9.072 20.378 -36.819 1.00 63.06 71 ASN A O 1
ATOM 541 N N . LYS A 1 72 ? 10.652 18.913 -36.154 1.00 49.69 72 LYS A N 1
ATOM 542 C CA . LYS A 1 72 ? 11.580 19.797 -35.404 1.00 49.69 72 LYS A CA 1
ATOM 543 C C . LYS A 1 72 ? 12.946 19.116 -35.176 1.00 49.69 72 LYS A C 1
ATOM 545 O O . LYS A 1 72 ? 13.040 17.900 -35.084 1.00 49.69 72 LYS A O 1
ATOM 550 N N . ASN A 1 73 ? 13.986 19.947 -35.142 1.00 57.28 73 ASN A N 1
ATOM 551 C CA . ASN A 1 73 ? 15.423 19.660 -35.051 1.00 57.28 73 ASN A CA 1
ATOM 552 C C . ASN A 1 73 ? 15.818 18.611 -33.970 1.00 57.28 73 ASN A C 1
ATOM 554 O O . ASN A 1 73 ? 15.415 18.779 -32.820 1.00 57.28 73 ASN A O 1
ATOM 558 N N . PRO A 1 74 ? 16.625 17.577 -34.295 1.00 72.56 74 PRO A N 1
ATOM 559 C CA . PRO A 1 74 ? 17.060 16.552 -33.344 1.00 72.56 74 PRO A CA 1
ATOM 560 C C . PRO A 1 74 ? 18.288 16.993 -32.536 1.00 72.56 74 PRO A C 1
ATOM 562 O O . PRO A 1 74 ? 19.395 16.954 -33.059 1.00 72.56 74 PRO A O 1
ATOM 565 N N . SER A 1 75 ? 18.112 17.355 -31.261 1.00 64.56 75 SER A N 1
ATOM 566 C CA . SER A 1 75 ? 19.172 17.243 -30.236 1.00 64.56 75 SER A CA 1
ATOM 567 C C . SER A 1 75 ? 18.698 17.669 -28.839 1.00 64.56 75 SER A C 1
ATOM 569 O O . SER A 1 75 ? 19.348 18.487 -28.191 1.00 64.56 75 SER A O 1
ATOM 571 N N . GLU A 1 76 ? 17.592 17.123 -28.342 1.00 63.47 76 GLU A N 1
ATOM 572 C CA . GLU A 1 76 ? 17.429 17.002 -26.889 1.00 63.47 76 GLU A CA 1
ATOM 573 C C . GLU A 1 76 ? 17.497 15.511 -26.551 1.00 63.47 76 GLU A C 1
ATOM 575 O O . GLU A 1 76 ? 16.722 14.730 -27.109 1.00 63.47 76 GLU A O 1
ATOM 580 N N . PRO A 1 77 ? 18.477 15.067 -25.741 1.00 69.19 77 PRO A N 1
ATOM 581 C CA . PRO A 1 77 ? 18.583 13.666 -25.377 1.00 69.19 77 PRO A CA 1
ATOM 582 C C . PRO A 1 77 ? 17.342 13.298 -24.569 1.00 69.19 77 PRO A C 1
ATOM 584 O O . PRO A 1 77 ? 17.129 13.830 -23.478 1.00 69.19 77 PRO A O 1
ATOM 587 N N . VAL A 1 78 ? 16.530 12.387 -25.109 1.00 68.69 78 VAL A N 1
ATOM 588 C CA . VAL A 1 78 ? 15.448 11.749 -24.359 1.00 68.69 78 VAL A CA 1
ATOM 589 C C . VAL A 1 78 ? 16.091 11.130 -23.129 1.00 68.69 78 VAL A C 1
ATOM 591 O O . VAL A 1 78 ? 16.883 10.191 -23.224 1.00 68.69 78 VAL A O 1
ATOM 594 N N . LYS A 1 79 ? 15.823 11.733 -21.974 1.00 75.69 79 LYS A N 1
ATOM 595 C CA . LYS A 1 79 ? 16.392 11.285 -20.715 1.00 75.69 79 LYS A CA 1
ATOM 596 C C . LYS A 1 79 ? 15.658 10.017 -20.310 1.00 75.69 79 LYS A C 1
ATOM 598 O O . LYS A 1 79 ? 14.541 10.077 -19.808 1.00 75.69 79 LYS A O 1
ATOM 603 N N . ASP A 1 80 ? 16.295 8.886 -20.578 1.00 83.25 80 ASP A N 1
ATOM 604 C CA . ASP A 1 80 ? 15.827 7.585 -20.127 1.00 83.25 80 ASP A CA 1
ATOM 605 C C . ASP A 1 80 ? 16.020 7.479 -18.608 1.00 83.25 80 ASP A C 1
ATOM 607 O O . ASP A 1 80 ? 17.120 7.691 -18.085 1.00 83.25 80 ASP A O 1
ATOM 611 N N . TYR A 1 81 ? 14.933 7.204 -17.893 1.00 84.19 81 TYR A N 1
ATOM 612 C CA . TYR A 1 81 ? 14.934 7.049 -16.444 1.00 84.19 81 TYR A CA 1
ATOM 613 C C . TYR A 1 81 ? 14.731 5.578 -16.104 1.00 84.19 81 TYR A C 1
ATOM 615 O O . TYR A 1 81 ? 13.709 4.981 -16.438 1.00 84.19 81 TYR A O 1
ATOM 623 N N . ASN A 1 82 ? 15.698 5.001 -15.391 1.00 90.25 82 ASN A N 1
ATOM 624 C CA . ASN A 1 82 ? 15.581 3.643 -14.886 1.00 90.25 82 ASN A CA 1
ATOM 625 C C . ASN A 1 82 ? 14.937 3.645 -13.491 1.00 90.25 82 ASN A C 1
ATOM 627 O O . ASN A 1 82 ? 15.552 4.094 -12.524 1.00 90.25 82 ASN A O 1
ATOM 631 N N . PHE A 1 83 ? 13.716 3.118 -13.400 1.00 91.62 83 PHE A N 1
ATOM 632 C CA . PHE A 1 83 ? 12.952 2.986 -12.154 1.00 91.62 83 PHE A CA 1
ATOM 633 C C . PHE A 1 83 ? 13.079 1.598 -11.502 1.00 91.62 83 PHE A C 1
ATOM 635 O O . PHE A 1 83 ? 12.390 1.317 -10.527 1.00 91.62 83 PHE A O 1
ATOM 642 N N . VAL A 1 84 ? 13.903 0.697 -12.051 1.00 96.00 84 VAL A N 1
ATOM 643 C CA . VAL A 1 84 ? 14.069 -0.665 -11.519 1.00 96.00 84 VAL A CA 1
ATOM 644 C C . VAL A 1 84 ? 14.791 -0.616 -10.176 1.00 96.00 84 VAL A C 1
ATOM 646 O O . VAL A 1 84 ? 15.900 -0.088 -10.079 1.00 96.00 84 VAL A O 1
ATOM 649 N N . GLY A 1 85 ? 14.182 -1.208 -9.150 1.00 96.19 85 GLY A N 1
ATOM 650 C CA . GLY A 1 85 ? 14.737 -1.201 -7.803 1.00 96.19 85 GLY A CA 1
ATOM 651 C C . GLY A 1 85 ? 13.742 -1.583 -6.714 1.00 96.19 85 GLY A C 1
ATOM 652 O O . GLY A 1 85 ? 12.597 -1.960 -6.978 1.00 96.19 85 GLY A O 1
ATOM 653 N N . GLU A 1 86 ? 14.218 -1.474 -5.476 1.00 97.38 86 GLU A N 1
ATOM 654 C CA . GLU A 1 86 ? 13.441 -1.679 -4.257 1.00 97.38 86 GLU A CA 1
ATOM 655 C C . GLU A 1 86 ? 13.244 -0.342 -3.544 1.00 97.38 86 GLU A C 1
ATOM 657 O O . GLU A 1 86 ? 14.189 0.435 -3.391 1.00 97.38 86 GLU A O 1
ATOM 662 N N . TYR A 1 87 ? 12.021 -0.089 -3.093 1.00 96.88 87 TYR A N 1
ATOM 663 C CA . TYR A 1 87 ? 11.636 1.159 -2.451 1.00 96.88 87 TYR A CA 1
ATOM 664 C C . TYR A 1 87 ? 10.867 0.874 -1.171 1.00 96.88 87 TYR A C 1
ATOM 666 O O . TYR A 1 87 ? 10.056 -0.050 -1.103 1.00 96.88 87 TYR A O 1
ATOM 674 N N . GLU A 1 88 ? 11.096 1.703 -0.164 1.00 95.56 88 GLU A N 1
ATOM 675 C CA . GLU A 1 88 ? 10.380 1.663 1.102 1.00 95.56 88 GLU A CA 1
ATOM 676 C C . GLU A 1 88 ? 9.568 2.944 1.263 1.00 95.56 88 GLU A C 1
ATOM 678 O O . GLU A 1 88 ? 10.036 4.039 0.938 1.00 95.56 88 GLU A O 1
ATOM 683 N N . LEU A 1 89 ? 8.334 2.804 1.746 1.00 93.69 89 LEU A N 1
ATOM 684 C CA . LEU A 1 89 ? 7.509 3.951 2.091 1.00 93.69 89 LEU A CA 1
ATOM 685 C C . LEU A 1 89 ? 8.072 4.620 3.351 1.00 93.69 89 LEU A C 1
ATOM 687 O O . LEU A 1 89 ? 7.892 4.114 4.454 1.00 93.69 89 LEU A O 1
ATOM 691 N N . VAL A 1 90 ? 8.742 5.761 3.178 1.00 93.75 90 VAL A N 1
ATOM 692 C CA . VAL A 1 90 ? 9.311 6.535 4.296 1.00 93.75 90 VAL A CA 1
ATOM 693 C C . VAL A 1 90 ? 8.255 7.416 4.960 1.00 93.75 90 VAL A C 1
ATOM 695 O O . VAL A 1 90 ? 8.190 7.508 6.183 1.00 93.75 90 VAL A O 1
ATOM 698 N N . SER A 1 91 ? 7.427 8.073 4.155 1.00 92.81 91 SER A N 1
ATOM 699 C CA . SER A 1 91 ? 6.378 8.971 4.624 1.00 92.81 91 SER A CA 1
ATOM 700 C C . SER A 1 91 ? 5.229 8.999 3.629 1.00 92.81 91 SER A C 1
ATOM 702 O O . SER A 1 91 ? 5.408 8.716 2.444 1.00 92.81 91 SER A O 1
ATOM 704 N N . SER A 1 92 ? 4.044 9.343 4.121 1.00 90.31 92 SER A N 1
ATOM 705 C CA . SER A 1 92 ? 2.854 9.496 3.299 1.00 90.31 92 SER A CA 1
ATOM 706 C C . SER A 1 92 ? 2.017 10.642 3.839 1.00 90.31 92 SER A C 1
ATOM 708 O O . SER A 1 92 ? 1.555 10.586 4.977 1.00 90.31 92 SER A O 1
ATOM 710 N N . ASP A 1 93 ? 1.788 11.645 3.002 1.00 94.50 93 ASP A N 1
ATOM 711 C CA . ASP A 1 93 ? 0.965 12.804 3.336 1.00 94.50 93 ASP A CA 1
ATOM 712 C C . ASP A 1 93 ? -0.438 12.630 2.736 1.00 94.50 93 ASP A C 1
ATOM 714 O O . ASP A 1 93 ? -0.594 12.082 1.645 1.00 94.50 93 ASP A O 1
ATOM 718 N N . ASN A 1 94 ? -1.472 13.048 3.472 1.00 93.62 94 ASN A N 1
ATOM 719 C CA . ASN A 1 94 ? -2.890 13.029 3.069 1.00 93.62 94 ASN A CA 1
ATOM 720 C C . ASN A 1 94 ? -3.476 11.665 2.637 1.00 93.62 94 ASN A C 1
ATOM 722 O O . ASN A 1 94 ? -4.555 11.606 2.049 1.00 93.62 94 ASN A O 1
ATOM 726 N N . PHE A 1 95 ? -2.830 10.544 2.971 1.00 93.19 95 PHE A N 1
ATOM 727 C CA . PHE A 1 95 ? -3.329 9.214 2.597 1.00 93.19 95 PHE A CA 1
ATOM 728 C C . PHE A 1 95 ? -4.653 8.850 3.287 1.00 93.19 95 PHE A C 1
ATOM 730 O O . PHE A 1 95 ? -5.525 8.256 2.660 1.00 93.19 95 PHE A O 1
ATOM 737 N N . ASP A 1 96 ? -4.858 9.254 4.548 1.00 91.69 96 ASP A N 1
ATOM 738 C CA . ASP A 1 96 ? -6.140 9.042 5.242 1.00 91.69 96 ASP A CA 1
ATOM 739 C C . ASP A 1 96 ? -7.284 9.835 4.592 1.00 91.69 96 ASP A C 1
ATOM 741 O O . ASP A 1 96 ? -8.390 9.321 4.432 1.00 91.69 96 ASP A O 1
ATOM 745 N N . GLU A 1 97 ? -7.023 11.071 4.168 1.00 93.56 97 GLU A N 1
ATOM 746 C CA . GLU A 1 97 ? -8.016 11.914 3.498 1.00 93.56 97 GLU A CA 1
ATOM 747 C C . GLU A 1 97 ? -8.392 11.330 2.134 1.00 93.56 97 GLU A C 1
ATOM 749 O O . GLU A 1 97 ? -9.572 11.106 1.868 1.00 93.56 97 GLU A O 1
ATOM 754 N N . PHE A 1 98 ? -7.396 10.925 1.343 1.00 94.12 98 PHE A N 1
ATOM 755 C CA . PHE A 1 98 ? -7.609 10.222 0.078 1.00 94.12 98 PHE A CA 1
ATOM 756 C C . PHE A 1 98 ? -8.488 8.973 0.247 1.00 94.12 98 PHE A C 1
ATOM 758 O O . PHE A 1 98 ? -9.480 8.784 -0.459 1.00 94.12 98 PHE A O 1
ATOM 765 N N . LEU A 1 99 ? -8.179 8.122 1.227 1.00 92.19 99 LEU A N 1
ATOM 766 C CA . LEU A 1 99 ? -8.980 6.928 1.490 1.00 92.19 99 LEU A CA 1
ATOM 767 C C . LEU A 1 99 ? -10.388 7.287 2.026 1.00 92.19 99 LEU A C 1
ATOM 769 O O . LEU A 1 99 ? -11.343 6.543 1.792 1.00 92.19 99 LEU A O 1
ATOM 773 N N . THR A 1 100 ? -10.549 8.426 2.708 1.00 90.75 100 THR A N 1
ATOM 774 C CA . THR A 1 100 ? -11.858 8.947 3.146 1.00 90.75 100 THR A CA 1
ATOM 775 C C . THR A 1 100 ? -12.725 9.347 1.960 1.00 90.75 100 THR A C 1
ATOM 777 O O . THR A 1 100 ? -13.898 8.974 1.915 1.00 90.75 100 THR A O 1
ATOM 780 N N . GLU A 1 101 ? -12.159 10.068 0.994 1.00 93.62 101 GLU A N 1
ATOM 781 C CA . GLU A 1 101 ? -12.849 10.489 -0.232 1.00 93.62 101 GLU A CA 1
ATOM 782 C C . GLU A 1 101 ? -13.257 9.295 -1.099 1.00 93.62 101 GLU A C 1
ATOM 784 O O . GLU A 1 101 ? -14.342 9.284 -1.688 1.00 93.62 101 GLU A O 1
ATOM 789 N N . LEU A 1 102 ? -12.442 8.235 -1.094 1.00 89.81 102 LEU A N 1
ATOM 790 C CA . LEU A 1 102 ? -12.787 6.941 -1.685 1.00 89.81 102 LEU A CA 1
ATOM 791 C C . LEU A 1 102 ? -13.898 6.195 -0.930 1.00 89.81 102 LEU A C 1
ATOM 793 O O . LEU A 1 102 ? -14.316 5.125 -1.366 1.00 89.81 102 LEU A O 1
ATOM 797 N N . GLY A 1 103 ? -14.391 6.728 0.189 1.00 88.62 103 GLY A N 1
ATOM 798 C CA . GLY A 1 103 ? -15.448 6.117 0.991 1.00 88.62 103 GLY A CA 1
ATOM 799 C C . GLY A 1 103 ? -14.991 4.888 1.777 1.00 88.62 103 GLY A C 1
ATOM 800 O O . GLY A 1 103 ? -15.827 4.073 2.167 1.00 88.62 103 GLY A O 1
ATOM 801 N N . ILE A 1 104 ? -13.684 4.724 2.004 1.00 87.12 104 ILE A N 1
ATOM 802 C CA . ILE A 1 104 ? -13.144 3.598 2.767 1.00 87.12 104 ILE A CA 1
ATOM 803 C C . ILE A 1 104 ? -13.427 3.819 4.256 1.00 87.12 104 ILE A C 1
ATOM 805 O O . ILE A 1 104 ? -13.139 4.880 4.825 1.00 87.12 104 ILE A O 1
ATOM 809 N N . GLY A 1 105 ? -13.997 2.791 4.888 1.00 88.56 105 GLY A N 1
ATOM 810 C CA . GLY A 1 105 ? -14.370 2.808 6.298 1.00 88.56 105 GLY A CA 1
ATOM 811 C C . GLY A 1 105 ? -13.178 3.040 7.229 1.00 88.56 105 GLY A C 1
ATOM 812 O O . GLY A 1 105 ? -12.054 2.623 6.949 1.00 88.56 105 GLY A O 1
ATOM 813 N N . TYR A 1 106 ? -13.443 3.678 8.371 1.00 87.06 106 TYR A N 1
ATOM 814 C CA . TYR A 1 106 ? -12.422 4.124 9.325 1.00 87.06 106 TYR A CA 1
ATOM 815 C C . TYR A 1 106 ? -11.440 3.017 9.747 1.00 87.06 106 TYR A C 1
ATOM 817 O O . TYR A 1 106 ? -10.233 3.235 9.741 1.00 87.06 106 TYR A O 1
ATOM 825 N N . PHE A 1 107 ? -11.926 1.810 10.056 1.00 88.25 107 PHE A N 1
ATOM 826 C CA . PHE A 1 107 ? -11.061 0.706 10.495 1.00 88.25 107 PHE A CA 1
ATOM 827 C C . PHE A 1 107 ? -10.126 0.197 9.395 1.00 88.25 107 PHE A C 1
ATOM 829 O O . PHE A 1 107 ? -8.948 -0.048 9.652 1.00 88.25 107 PHE A O 1
ATOM 836 N N . THR A 1 108 ? -10.621 0.073 8.162 1.00 88.56 108 THR A N 1
ATOM 837 C CA . THR A 1 108 ? -9.794 -0.302 7.005 1.00 88.56 108 THR A CA 1
ATOM 838 C C . THR A 1 108 ? -8.733 0.757 6.736 1.00 88.56 108 THR A C 1
ATOM 840 O O . THR A 1 108 ? -7.592 0.431 6.420 1.00 88.56 108 THR A O 1
ATOM 843 N N . ARG A 1 109 ? -9.091 2.028 6.917 1.00 91.50 109 ARG A N 1
ATOM 844 C CA . ARG A 1 109 ? -8.187 3.161 6.749 1.00 91.50 109 ARG A CA 1
ATOM 845 C C . ARG A 1 109 ? -7.103 3.222 7.813 1.00 91.50 109 ARG A C 1
ATOM 847 O O . ARG A 1 109 ? -5.939 3.439 7.491 1.00 91.50 109 ARG A O 1
ATOM 854 N N . LEU A 1 110 ? -7.463 2.935 9.061 1.00 90.62 110 LEU A N 1
ATOM 855 C CA . LEU A 1 110 ? -6.514 2.814 10.163 1.00 90.62 110 LEU A CA 1
ATOM 856 C C . LEU A 1 110 ? -5.498 1.693 9.902 1.00 90.62 110 LEU A C 1
ATOM 858 O O . LEU A 1 110 ? -4.305 1.880 10.114 1.00 90.62 110 LEU A O 1
ATOM 862 N N . ALA A 1 111 ? -5.954 0.547 9.392 1.00 89.88 111 ALA A N 1
ATOM 863 C CA . ALA A 1 111 ? -5.058 -0.541 9.007 1.00 89.88 111 ALA A CA 1
ATOM 864 C C . ALA A 1 111 ? -4.151 -0.149 7.826 1.00 89.88 111 ALA A C 1
ATOM 866 O O . ALA A 1 111 ? -2.951 -0.400 7.867 1.00 89.88 111 ALA A O 1
ATOM 867 N N . ALA A 1 112 ? -4.703 0.501 6.797 1.00 89.62 112 ALA A N 1
ATOM 868 C CA . ALA A 1 112 ? -3.948 0.918 5.616 1.00 89.62 112 ALA A CA 1
ATOM 869 C C . ALA A 1 112 ? -2.883 1.981 5.932 1.00 89.62 112 ALA A C 1
ATOM 871 O O . ALA A 1 112 ? -1.773 1.903 5.420 1.00 89.62 112 ALA A O 1
ATOM 872 N N . THR A 1 113 ? -3.205 2.956 6.784 1.00 90.06 113 THR A N 1
ATOM 873 C CA . THR A 1 113 ? -2.280 4.029 7.197 1.00 90.06 113 THR A CA 1
ATOM 874 C C . THR A 1 113 ? -1.183 3.536 8.140 1.00 90.06 113 THR A C 1
ATOM 876 O O . THR A 1 113 ? -0.092 4.097 8.145 1.00 90.06 113 THR A O 1
ATOM 879 N N . ALA A 1 114 ? -1.441 2.476 8.911 1.00 90.44 114 ALA A N 1
ATOM 880 C CA . ALA A 1 114 ? -0.442 1.840 9.767 1.00 90.44 114 ALA A CA 1
ATOM 881 C C . ALA A 1 114 ? 0.498 0.882 9.009 1.00 90.44 114 ALA A C 1
ATOM 883 O O . ALA A 1 114 ? 1.567 0.540 9.519 1.00 90.44 114 ALA A O 1
ATOM 884 N N . ALA A 1 115 ? 0.111 0.430 7.813 1.00 90.12 115 ALA A N 1
ATOM 885 C CA . ALA A 1 115 ? 0.859 -0.565 7.057 1.00 90.12 115 ALA A CA 1
ATOM 886 C C . ALA A 1 115 ? 2.149 0.023 6.466 1.00 90.12 115 ALA A C 1
ATOM 888 O O . ALA A 1 115 ? 2.132 0.935 5.638 1.00 90.12 115 ALA A O 1
ATOM 889 N N . SER A 1 116 ? 3.288 -0.563 6.830 1.00 90.00 116 SER A N 1
ATOM 890 C CA . SER A 1 116 ? 4.563 -0.278 6.164 1.00 90.00 116 SER A CA 1
ATOM 891 C C . SER A 1 116 ? 4.665 -1.114 4.890 1.00 90.00 116 SER A C 1
ATOM 893 O O . SER A 1 116 ? 4.483 -2.334 4.928 1.00 90.00 116 SER A O 1
ATOM 895 N N . SER A 1 117 ? 4.940 -0.465 3.756 1.00 92.50 117 SER A N 1
ATOM 896 C CA . SER A 1 117 ? 4.946 -1.109 2.437 1.00 92.50 117 SER A CA 1
ATOM 897 C C . SER A 1 117 ? 6.303 -0.992 1.747 1.00 92.50 117 SER A C 1
ATOM 899 O O . SER A 1 117 ? 6.937 0.065 1.767 1.00 92.50 117 SER A O 1
ATOM 901 N N . ARG A 1 118 ? 6.723 -2.082 1.099 1.00 96.06 118 ARG A N 1
ATOM 902 C CA . ARG A 1 118 ? 7.877 -2.137 0.196 1.00 96.06 118 ARG A CA 1
ATOM 903 C C . ARG A 1 118 ? 7.430 -2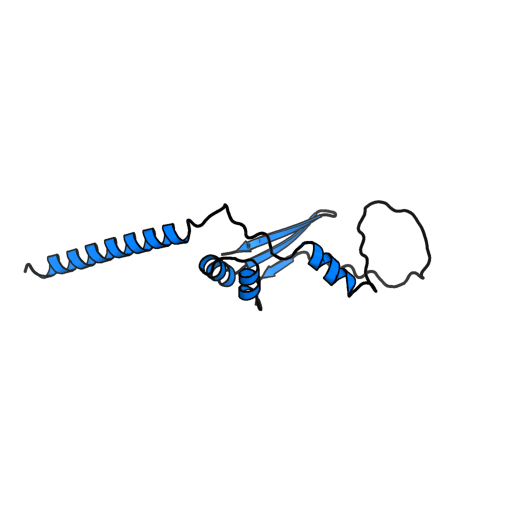.397 -1.233 1.00 96.06 118 ARG A C 1
ATOM 905 O O . ARG A 1 118 ? 6.571 -3.249 -1.473 1.00 96.06 118 ARG A O 1
ATOM 912 N N . TYR A 1 119 ? 8.042 -1.686 -2.167 1.00 96.50 119 TYR A N 1
ATOM 913 C CA . TYR A 1 119 ? 7.751 -1.753 -3.589 1.00 96.50 119 TYR A CA 1
ATOM 914 C C . TYR A 1 119 ? 8.952 -2.307 -4.342 1.00 96.50 119 TYR A C 1
ATOM 916 O O . TYR A 1 119 ? 10.075 -1.848 -4.154 1.00 96.50 119 TYR A O 1
ATOM 924 N N . TYR A 1 120 ? 8.700 -3.269 -5.218 1.00 97.25 120 TYR A N 1
ATOM 925 C CA . TYR A 1 120 ? 9.704 -3.860 -6.091 1.00 97.25 120 TYR A CA 1
ATOM 926 C C . TYR A 1 120 ? 9.295 -3.561 -7.526 1.00 97.25 120 TYR A C 1
ATOM 928 O O . TYR A 1 120 ? 8.233 -4.010 -7.969 1.00 97.25 120 TYR A O 1
ATOM 936 N N . ILE A 1 121 ? 10.118 -2.790 -8.230 1.00 97.31 121 ILE A N 1
ATOM 937 C CA . ILE A 1 121 ? 9.919 -2.468 -9.641 1.00 97.31 121 ILE A CA 1
ATOM 938 C C . ILE A 1 121 ? 10.896 -3.314 -10.446 1.00 97.31 121 ILE A C 1
ATOM 940 O O . ILE A 1 121 ? 12.110 -3.166 -10.307 1.00 97.31 121 ILE A O 1
ATOM 944 N N . THR A 1 122 ? 10.371 -4.190 -11.298 1.00 96.56 122 THR A N 1
ATOM 945 C CA . THR A 1 122 ? 11.168 -5.002 -12.226 1.00 96.56 122 THR A CA 1
ATOM 946 C C . THR A 1 122 ? 10.764 -4.712 -13.664 1.00 96.56 122 THR A C 1
ATOM 948 O O . THR A 1 122 ? 9.609 -4.386 -13.937 1.00 96.56 122 THR A O 1
ATOM 951 N N . LYS A 1 123 ? 11.712 -4.852 -14.592 1.00 95.44 123 LYS A N 1
ATOM 952 C CA . LYS A 1 123 ? 11.489 -4.692 -16.030 1.00 95.44 123 LYS A CA 1
ATOM 953 C C . LYS A 1 123 ? 11.831 -5.996 -16.744 1.00 95.44 123 LYS A C 1
ATOM 955 O O . LYS A 1 123 ? 12.909 -6.540 -16.513 1.00 95.44 123 LYS A O 1
ATOM 960 N N . ASP A 1 124 ? 10.929 -6.463 -17.597 1.00 94.00 124 ASP A N 1
ATOM 961 C CA . ASP A 1 124 ? 11.132 -7.600 -18.495 1.00 94.00 124 ASP A CA 1
ATOM 962 C C . ASP A 1 124 ? 10.814 -7.164 -19.930 1.00 94.00 124 ASP A C 1
ATOM 964 O O . ASP A 1 124 ? 9.661 -6.884 -20.267 1.00 94.00 124 ASP A O 1
ATOM 968 N N . GLY A 1 125 ? 11.852 -7.005 -20.755 1.00 91.25 125 GLY A N 1
ATOM 969 C CA . GLY A 1 125 ? 11.734 -6.380 -22.075 1.00 91.25 125 GLY A CA 1
ATOM 970 C C . GLY A 1 125 ? 11.097 -4.989 -21.987 1.00 91.25 125 GLY A C 1
ATOM 971 O O . GLY A 1 125 ? 11.647 -4.090 -21.350 1.00 91.25 125 GLY A O 1
ATOM 972 N N . ASP A 1 126 ? 9.917 -4.837 -22.592 1.00 90.25 126 ASP A N 1
ATOM 973 C CA . ASP A 1 126 ? 9.134 -3.592 -22.610 1.00 90.25 126 ASP A CA 1
ATOM 974 C C . ASP A 1 126 ? 8.074 -3.509 -21.493 1.00 90.25 126 ASP A C 1
ATOM 976 O O . ASP A 1 126 ? 7.330 -2.532 -21.406 1.00 90.25 126 ASP A O 1
ATOM 980 N N . SER A 1 127 ? 7.987 -4.521 -20.623 1.00 91.94 127 SER A N 1
ATOM 981 C CA . SER A 1 127 ? 6.984 -4.597 -19.555 1.00 91.94 127 SER A CA 1
ATOM 982 C C . SER A 1 127 ? 7.572 -4.251 -18.189 1.00 91.94 127 SER A C 1
ATOM 984 O O . SER A 1 127 ? 8.594 -4.800 -17.778 1.00 91.94 127 SER A O 1
ATOM 986 N N . TYR A 1 128 ? 6.884 -3.384 -17.443 1.00 94.75 128 TYR A N 1
ATOM 987 C CA . TYR 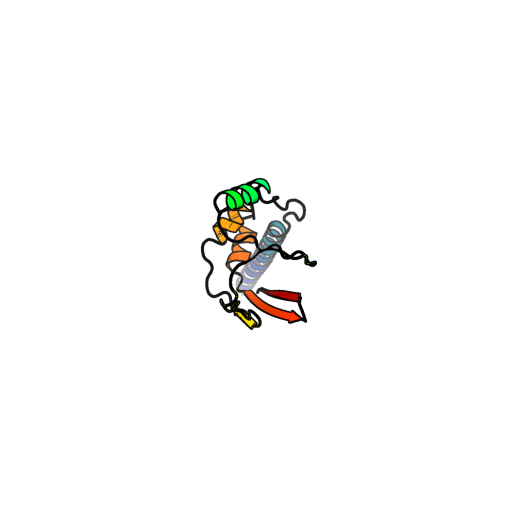A 1 128 ? 7.185 -3.104 -16.038 1.00 94.75 128 TYR A CA 1
ATOM 988 C C . TYR A 1 128 ? 6.233 -3.867 -15.116 1.00 94.75 128 TYR A C 1
ATOM 990 O O . TYR A 1 128 ? 5.034 -3.953 -15.371 1.00 94.75 128 TYR A O 1
ATOM 998 N N . THR A 1 129 ? 6.766 -4.392 -14.016 1.00 96.25 129 THR A N 1
ATOM 999 C CA . THR A 1 129 ? 5.993 -5.014 -12.936 1.00 96.25 129 THR A CA 1
ATOM 1000 C C . THR A 1 129 ? 6.252 -4.263 -11.637 1.00 96.25 129 THR A C 1
ATOM 1002 O O . THR A 1 129 ? 7.403 -4.115 -11.232 1.00 96.25 129 THR A O 1
ATOM 1005 N N . LEU A 1 130 ? 5.178 -3.824 -10.976 1.00 96.69 130 LEU A N 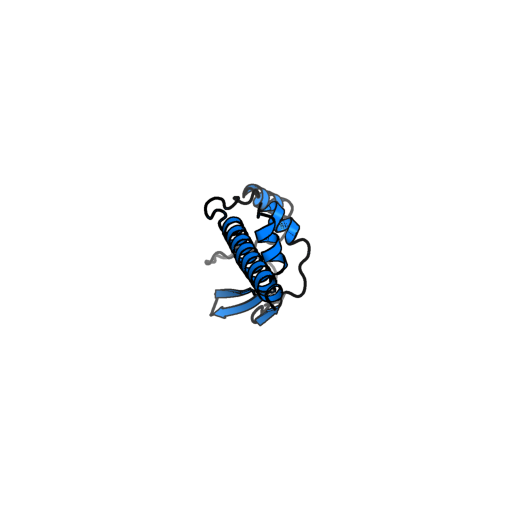1
ATOM 1006 C CA . LEU A 1 130 ? 5.205 -3.252 -9.631 1.00 96.69 130 LEU A CA 1
ATOM 1007 C C . LEU A 1 130 ? 4.623 -4.269 -8.648 1.00 96.69 130 LEU A C 1
ATOM 1009 O O . LEU A 1 130 ? 3.440 -4.605 -8.715 1.00 96.69 130 LEU A O 1
ATOM 1013 N N . LYS A 1 131 ? 5.449 -4.748 -7.721 1.00 97.19 131 LYS A N 1
ATOM 1014 C CA . LYS A 1 131 ? 5.022 -5.626 -6.630 1.00 97.19 131 LYS A CA 1
ATOM 1015 C C . LYS A 1 131 ? 5.023 -4.855 -5.317 1.00 97.19 131 LYS A C 1
ATOM 1017 O O . LYS A 1 131 ? 6.066 -4.354 -4.906 1.00 97.19 131 LYS A O 1
ATOM 1022 N N . THR A 1 132 ? 3.883 -4.846 -4.634 1.00 96.19 132 THR A N 1
ATOM 1023 C CA . THR A 1 132 ? 3.719 -4.245 -3.303 1.00 96.19 132 THR A CA 1
ATOM 1024 C C . THR A 1 132 ? 3.680 -5.334 -2.236 1.00 96.19 132 THR A C 1
ATOM 1026 O O . THR A 1 132 ? 2.934 -6.307 -2.361 1.00 96.19 132 THR A O 1
ATOM 1029 N N . VAL A 1 133 ? 4.484 -5.180 -1.187 1.00 95.06 133 VAL A N 1
ATOM 1030 C CA . VAL A 1 133 ? 4.498 -6.054 -0.008 1.00 95.06 133 VAL A CA 1
ATOM 1031 C C . VAL A 1 133 ? 4.263 -5.193 1.228 1.00 95.06 133 VAL A C 1
ATOM 1033 O O . VAL A 1 133 ? 5.109 -4.368 1.562 1.00 95.06 133 VAL A O 1
ATOM 1036 N N . SER A 1 134 ? 3.135 -5.403 1.904 1.00 90.94 134 SER A N 1
ATOM 1037 C CA . SER A 1 134 ? 2.729 -4.670 3.113 1.00 90.94 134 SER A CA 1
ATOM 1038 C C . SER A 1 134 ? 2.645 -5.622 4.311 1.00 90.94 134 SER A C 1
ATOM 1040 O O . SER A 1 134 ? 2.345 -6.804 4.122 1.00 90.94 134 SER A O 1
ATOM 1042 N N . THR A 1 135 ? 2.944 -5.128 5.518 1.00 80.25 135 THR A N 1
ATOM 1043 C CA . THR A 1 135 ? 2.841 -5.880 6.792 1.00 80.25 135 THR A CA 1
ATOM 1044 C C . THR A 1 135 ? 1.687 -5.369 7.637 1.00 80.25 135 THR A C 1
ATOM 1046 O O . THR A 1 135 ? 1.483 -4.135 7.633 1.00 80.25 135 THR A O 1
#

Organism: Dermatophagoides pteronyssinus (NCBI:txid6956)